Protein AF-A0A7X8ZT00-F1 (afdb_monomer)

Solvent-accessible surface area (backbone atoms only — not comparable to full-atom values): 6638 Å² total; per-residue (Å²): 137,86,81,83,83,81,81,88,73,61,68,64,73,74,44,52,90,54,38,50,100,86,66,48,65,75,52,49,89,44,56,42,74,46,82,48,73,45,80,58,77,76,44,78,39,84,80,82,75,46,70,42,39,31,30,37,35,41,32,35,29,53,56,50,38,77,79,44,77,48,77,44,80,50,78,91,69,94,66,92,60,54,74,66,58,44,49,50,51,48,65,73,68,48,82,72,74,72,83,75,64,78,128

Nearest PDB structures (foldseek):
  2p1j-assembly1_A  TM=5.251E-01  e=3.720E+00  Thermotoga maritima MSB8
  6jf4-assembly1_A  TM=3.388E-01  e=2.216E+00  Acinetobacter baumannii
  2ew6-assembly1_A  TM=3.443E-01  e=2.871E+00  Helicobacter pylori
  4wxk-assembly1_A  TM=3.310E-01  e=3.063E+00  Haemophilus influenzae 86-028NP
  2l6m-assembly1_A  TM=3.070E-01  e=5.485E+00  Schizosaccharomyces pombe

Sequence (103 aa):
MSFRAYIFIPLDSVFAPYKDEQGRILASWFTGTLRVVKGKQIRYNHMGFDRNYEIETLYEVQNGNVIGKKTYHNAHRKSTLNDVELFQTVSQNFNWGFISGTF

Structure (mmCIF, N/CA/C/O backbone):
data_AF-A0A7X8ZT00-F1
#
_entry.id   AF-A0A7X8ZT00-F1
#
loop_
_atom_site.group_PDB
_atom_site.id
_atom_site.type_symbol
_atom_site.label_atom_id
_atom_site.label_alt_id
_atom_site.label_comp_id
_atom_site.label_asym_id
_atom_site.label_entity_id
_atom_site.label_seq_id
_atom_site.pdbx_PDB_ins_code
_atom_site.Cartn_x
_atom_site.Cartn_y
_atom_site.Cartn_z
_atom_site.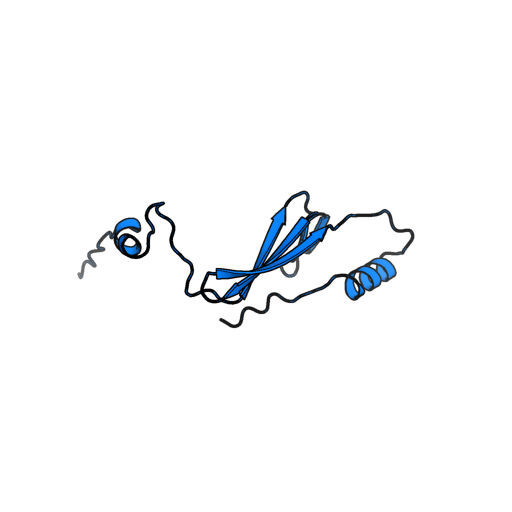occupancy
_atom_site.B_iso_or_equiv
_atom_site.auth_seq_id
_atom_site.auth_comp_id
_atom_site.auth_asym_id
_atom_site.auth_atom_id
_atom_site.pdbx_PDB_model_num
ATOM 1 N N . MET A 1 1 ? 2.962 -22.609 45.268 1.00 47.50 1 MET A N 1
ATOM 2 C CA . MET A 1 1 ? 2.849 -22.756 43.800 1.00 47.50 1 MET A CA 1
ATOM 3 C C . MET A 1 1 ? 1.790 -21.781 43.317 1.00 47.50 1 MET A C 1
ATOM 5 O O . MET A 1 1 ? 0.667 -21.870 43.787 1.00 47.50 1 MET A O 1
ATOM 9 N N . SER A 1 2 ? 2.153 -20.811 42.476 1.00 62.94 2 SER A N 1
ATOM 10 C CA . SER A 1 2 ? 1.197 -19.870 41.876 1.00 62.94 2 SER A CA 1
ATOM 11 C C . SER A 1 2 ? 0.869 -20.351 40.467 1.00 62.94 2 SER A C 1
ATOM 13 O O . SER A 1 2 ? 1.776 -20.507 39.651 1.00 62.94 2 SER A O 1
ATOM 15 N N . PHE A 1 3 ? -0.405 -20.622 40.196 1.00 64.56 3 PHE A N 1
ATOM 16 C CA . PHE A 1 3 ? -0.887 -20.904 38.849 1.00 64.56 3 PHE A CA 1
ATOM 17 C C . PHE A 1 3 ? -1.287 -19.577 38.206 1.00 64.56 3 PHE A C 1
ATOM 19 O O . PHE A 1 3 ? -2.210 -18.910 38.669 1.00 64.56 3 PHE A O 1
ATOM 26 N N . ARG A 1 4 ? -0.595 -19.181 37.133 1.00 72.56 4 ARG A N 1
ATOM 27 C CA . ARG A 1 4 ? -1.090 -18.116 36.255 1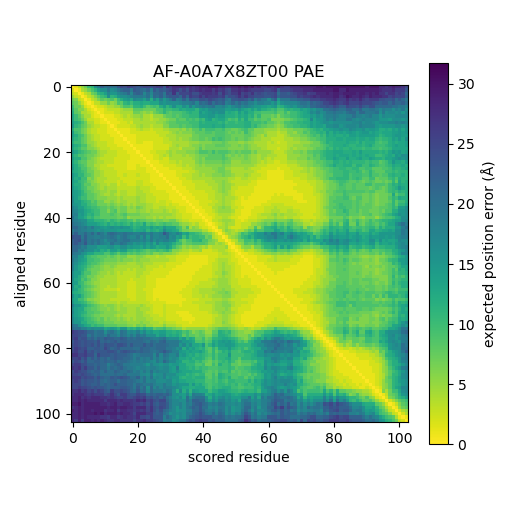.00 72.56 4 ARG A CA 1
ATOM 28 C C . ARG A 1 4 ? -2.246 -18.682 35.438 1.00 72.56 4 ARG A C 1
ATOM 30 O O . ARG A 1 4 ? -2.031 -19.517 34.565 1.00 72.56 4 ARG A O 1
ATOM 37 N N . ALA A 1 5 ? -3.458 -18.224 35.725 1.00 78.25 5 ALA A N 1
ATOM 38 C CA . ALA A 1 5 ? -4.583 -18.423 34.829 1.00 78.25 5 ALA A CA 1
ATOM 39 C C . ALA A 1 5 ? -4.376 -17.543 33.588 1.00 78.25 5 ALA A C 1
ATOM 41 O O . ALA A 1 5 ? -4.226 -16.326 33.701 1.00 78.25 5 ALA A O 1
ATOM 42 N N . TYR A 1 6 ? -4.343 -18.161 32.411 1.00 79.88 6 TYR A N 1
ATOM 43 C CA . TYR A 1 6 ? -4.386 -17.447 31.141 1.00 79.88 6 TYR A CA 1
ATOM 44 C C . TYR A 1 6 ? -5.846 -17.330 30.715 1.00 79.88 6 TYR A C 1
ATOM 46 O O . TYR A 1 6 ? -6.544 -18.336 30.600 1.00 79.88 6 TYR A O 1
ATOM 54 N N . ILE A 1 7 ? -6.312 -16.103 30.500 1.00 84.44 7 ILE A N 1
ATOM 55 C CA . ILE A 1 7 ? -7.645 -15.841 29.957 1.00 84.44 7 ILE A CA 1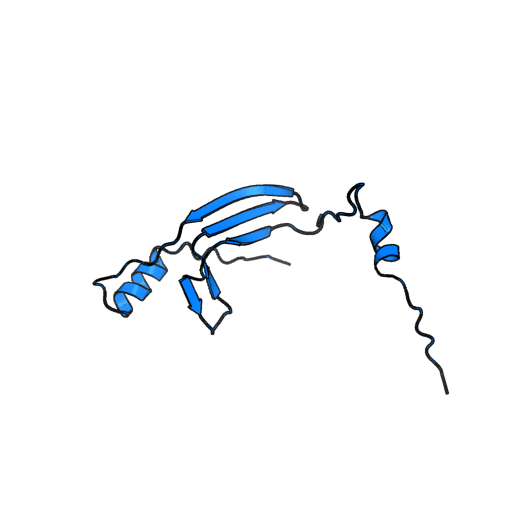
ATOM 56 C C . ILE A 1 7 ? -7.510 -15.798 28.438 1.00 84.44 7 ILE A C 1
ATOM 58 O O . ILE A 1 7 ? -6.737 -15.004 27.901 1.00 84.44 7 ILE A O 1
ATOM 62 N N . PHE A 1 8 ? -8.253 -16.659 27.748 1.00 87.12 8 PHE A N 1
ATOM 63 C CA . PHE A 1 8 ? -8.369 -16.595 26.298 1.00 87.12 8 PHE A CA 1
ATOM 64 C C . PHE A 1 8 ? -9.346 -15.481 25.924 1.00 87.12 8 PHE A C 1
ATOM 66 O O . PHE A 1 8 ? -10.519 -15.530 26.292 1.00 87.12 8 PHE A O 1
ATOM 73 N N . ILE A 1 9 ? -8.860 -14.483 25.190 1.00 86.69 9 ILE A N 1
ATOM 74 C CA . ILE A 1 9 ? -9.691 -13.424 24.623 1.00 86.69 9 ILE A CA 1
ATOM 75 C C . ILE A 1 9 ? -9.704 -13.632 23.106 1.00 86.69 9 ILE A C 1
ATOM 77 O O . ILE A 1 9 ? -8.637 -13.572 22.489 1.00 86.69 9 ILE A O 1
ATOM 81 N N . PRO A 1 10 ? -10.873 -13.886 22.487 1.00 88.06 10 PRO A N 1
ATOM 82 C CA . PRO A 1 10 ? -10.967 -13.984 21.040 1.00 88.06 10 PRO A CA 1
ATOM 83 C C . PRO A 1 10 ? -10.509 -12.679 20.392 1.00 88.06 10 PRO A C 1
ATOM 85 O O . PRO A 1 10 ? -10.945 -11.595 20.784 1.00 88.06 10 PRO A O 1
ATOM 88 N N . LEU A 1 11 ? -9.657 -12.786 19.372 1.00 84.56 11 LEU A N 1
ATOM 89 C CA . LEU A 1 11 ? -9.124 -11.629 18.651 1.00 84.56 11 LEU A CA 1
ATOM 90 C C . LEU A 1 11 ? -10.251 -10.751 18.084 1.00 84.56 11 LEU A C 1
ATOM 92 O O . LEU A 1 11 ? -10.194 -9.526 18.157 1.00 84.56 11 LEU A O 1
ATOM 96 N N . ASP A 1 12 ? -11.319 -11.386 17.598 1.00 87.38 12 ASP A N 1
ATOM 97 C CA . ASP A 1 12 ? -12.502 -10.695 17.094 1.00 87.38 12 ASP A CA 1
ATOM 98 C C . ASP A 1 12 ? -13.196 -9.837 18.152 1.00 87.38 12 ASP A C 1
ATOM 100 O O . ASP A 1 12 ? -13.650 -8.745 17.821 1.00 87.38 12 ASP A O 1
ATOM 104 N N . SER A 1 13 ? -13.235 -10.272 19.415 1.00 87.62 13 SER A N 1
ATOM 105 C CA . SER A 1 13 ? -13.842 -9.498 20.504 1.00 87.62 13 SER A CA 1
ATOM 106 C C . SER A 1 13 ? -13.054 -8.227 20.809 1.00 87.62 13 SER A C 1
ATOM 108 O O . SER A 1 13 ? -13.645 -7.206 21.144 1.00 87.62 13 SER A O 1
ATOM 110 N N . VAL A 1 14 ? -11.726 -8.273 20.669 1.00 90.75 14 VAL A N 1
ATOM 111 C CA . VAL A 1 14 ? -10.854 -7.106 20.870 1.00 90.75 14 VAL A CA 1
ATOM 112 C C . VAL A 1 14 ? -11.056 -6.083 19.754 1.00 90.75 14 VAL A C 1
ATOM 114 O O . VAL A 1 14 ? -11.119 -4.884 20.017 1.00 90.75 14 VAL A O 1
ATOM 117 N N . PHE A 1 15 ? -11.183 -6.549 18.510 1.00 91.38 15 PHE A N 1
ATOM 118 C CA . PHE A 1 15 ? -11.265 -5.664 17.351 1.00 91.38 15 PHE A CA 1
ATOM 119 C C . PHE A 1 15 ? -12.686 -5.304 16.908 1.00 91.38 15 PHE A C 1
ATOM 121 O O . PHE A 1 15 ? -12.831 -4.466 16.020 1.00 91.38 15 PHE A O 1
ATOM 128 N N . ALA A 1 16 ? -13.727 -5.889 17.508 1.00 92.88 16 ALA A N 1
ATOM 129 C CA . ALA A 1 16 ? -15.120 -5.642 17.133 1.00 92.88 16 ALA A CA 1
ATOM 130 C C . ALA A 1 16 ? -15.490 -4.146 17.033 1.00 92.88 16 ALA A C 1
ATOM 132 O O . ALA A 1 16 ? -16.103 -3.783 16.032 1.00 92.88 16 ALA A O 1
ATOM 133 N N . PRO A 1 17 ? -15.071 -3.255 17.958 1.00 93.75 17 PRO A N 1
ATOM 134 C CA . PRO A 1 17 ? -15.394 -1.826 17.864 1.00 93.75 17 PRO A CA 1
ATOM 135 C C . PRO A 1 17 ? -14.714 -1.087 16.701 1.00 93.75 17 PRO A C 1
ATOM 137 O O . PRO A 1 17 ? -15.096 0.036 16.388 1.00 93.75 17 PRO A O 1
ATOM 140 N N . TYR A 1 18 ? -13.685 -1.680 16.090 1.00 92.75 18 TYR A N 1
ATOM 141 C CA . TYR A 1 18 ? -12.872 -1.061 15.037 1.00 92.75 18 TYR A CA 1
ATOM 142 C C . TYR A 1 18 ? -13.239 -1.544 13.630 1.00 92.75 18 TYR A C 1
ATOM 144 O O . TYR A 1 18 ? -12.632 -1.096 12.656 1.00 92.75 18 TYR A O 1
ATOM 152 N N . LYS A 1 19 ? -14.180 -2.490 13.523 1.00 94.62 19 LYS A N 1
ATOM 153 C CA . LYS A 1 19 ? -14.632 -3.046 12.249 1.00 94.62 19 LYS A CA 1
ATOM 154 C C . LYS A 1 19 ? -15.742 -2.182 11.652 1.00 94.62 19 LYS A C 1
ATOM 156 O O . LYS A 1 19 ? -16.654 -1.765 12.359 1.00 94.62 19 LYS A O 1
ATOM 161 N N . ASP A 1 20 ? -15.674 -1.950 10.347 1.00 94.00 20 ASP A N 1
ATOM 162 C CA . ASP A 1 20 ? -16.793 -1.400 9.584 1.00 94.00 20 ASP A CA 1
ATOM 163 C C . ASP A 1 20 ? -17.876 -2.461 9.310 1.00 94.00 20 ASP A C 1
ATOM 165 O O . ASP A 1 20 ? -17.752 -3.628 9.690 1.00 94.00 20 ASP A O 1
ATOM 169 N N . GLU A 1 21 ? -18.946 -2.063 8.620 1.00 94.31 21 GLU A N 1
ATOM 170 C CA . GLU A 1 21 ? -20.064 -2.944 8.247 1.00 94.31 21 GLU A CA 1
ATOM 171 C C . GLU A 1 21 ? -19.637 -4.150 7.390 1.00 94.31 21 GLU A C 1
ATOM 173 O O . GLU A 1 21 ? -20.349 -5.150 7.323 1.00 94.31 21 GLU A O 1
ATOM 178 N N . GLN A 1 22 ? -18.472 -4.079 6.738 1.00 94.88 22 GLN A N 1
ATOM 179 C CA . GLN A 1 22 ? -17.892 -5.159 5.940 1.00 94.88 22 GLN A CA 1
ATOM 180 C C . GLN A 1 22 ? -16.837 -5.966 6.718 1.00 94.88 22 GLN A C 1
ATOM 182 O O . GLN A 1 22 ? -16.177 -6.834 6.145 1.00 94.88 22 GLN A O 1
ATOM 187 N N . GLY A 1 23 ? -16.662 -5.705 8.017 1.00 92.19 23 GLY A N 1
ATOM 188 C CA . GLY A 1 23 ? -15.710 -6.400 8.880 1.00 92.19 23 GLY A CA 1
ATOM 189 C C . GLY A 1 23 ? -14.255 -5.944 8.724 1.00 92.19 23 GLY A C 1
ATOM 190 O O . GLY A 1 23 ? -13.354 -6.622 9.223 1.00 92.19 23 GLY A O 1
ATOM 191 N N . ARG A 1 24 ? -13.997 -4.828 8.033 1.00 93.75 24 ARG A N 1
ATOM 192 C CA . ARG A 1 24 ? -12.649 -4.302 7.771 1.00 93.75 24 ARG A CA 1
ATOM 193 C C . ARG A 1 24 ? -12.229 -3.341 8.875 1.00 93.75 24 ARG A C 1
ATOM 195 O O . ARG A 1 24 ? -13.049 -2.593 9.391 1.00 93.75 24 ARG A O 1
ATOM 202 N N . ILE A 1 25 ? -10.938 -3.318 9.189 1.00 93.88 25 ILE A N 1
ATOM 203 C CA . ILE A 1 25 ? -10.354 -2.381 10.156 1.00 93.88 25 ILE A CA 1
ATOM 204 C C . ILE A 1 25 ? -9.563 -1.329 9.386 1.00 93.88 25 ILE A C 1
ATOM 206 O O . ILE A 1 25 ? -8.659 -1.670 8.618 1.00 93.88 25 ILE A O 1
ATOM 210 N N . LEU A 1 26 ? -9.877 -0.052 9.604 1.00 94.69 26 LEU A N 1
ATOM 211 C CA . LEU A 1 26 ? -9.079 1.041 9.058 1.00 94.69 26 LEU A CA 1
ATOM 212 C C . LEU A 1 26 ? -7.745 1.123 9.808 1.00 94.69 26 LEU A C 1
ATOM 214 O O . LEU A 1 26 ? -7.716 1.308 11.025 1.00 94.69 26 LEU A O 1
ATOM 218 N N . ALA A 1 27 ? -6.631 1.051 9.080 1.00 95.00 27 ALA A N 1
ATOM 219 C CA . ALA A 1 27 ? -5.295 1.280 9.627 1.00 95.00 27 ALA A CA 1
ATOM 220 C C . ALA A 1 27 ? -5.035 2.785 9.837 1.00 95.00 27 ALA A C 1
ATOM 222 O O . ALA A 1 27 ? -4.120 3.355 9.250 1.00 95.00 27 ALA A O 1
ATOM 223 N N . SER A 1 28 ? -5.861 3.445 10.654 1.00 95.19 28 SER A N 1
ATOM 224 C CA . SER A 1 28 ? -5.815 4.899 10.885 1.00 95.19 28 SER A CA 1
ATOM 225 C C . SER A 1 28 ? -4.502 5.378 11.507 1.00 95.19 28 SER A C 1
ATOM 227 O O . SER A 1 28 ? -4.141 6.541 11.368 1.00 95.19 28 SER A O 1
ATOM 229 N N . TRP A 1 29 ? -3.770 4.471 12.151 1.00 94.88 29 TRP A N 1
ATOM 230 C CA . TRP A 1 29 ? -2.440 4.701 12.709 1.00 94.88 29 TRP A CA 1
ATOM 231 C C . TRP A 1 29 ? -1.333 4.769 11.646 1.00 94.88 29 TRP A C 1
ATOM 233 O O . TRP A 1 29 ? -0.225 5.196 11.954 1.00 94.88 29 TRP A O 1
ATOM 243 N N . PHE A 1 30 ? -1.594 4.339 10.408 1.00 95.56 30 PHE A N 1
ATOM 244 C CA . PHE A 1 30 ? -0.572 4.277 9.371 1.00 95.56 30 PHE A CA 1
ATOM 245 C C . PHE A 1 30 ? -0.549 5.552 8.521 1.00 95.56 30 PHE A C 1
ATOM 247 O O . PHE A 1 30 ? -1.531 5.902 7.860 1.00 95.56 30 PHE A O 1
ATOM 254 N N . THR A 1 31 ? 0.617 6.194 8.480 1.00 96.88 31 THR A N 1
ATOM 255 C CA . THR A 1 31 ? 0.979 7.223 7.501 1.00 96.88 31 THR A CA 1
ATOM 256 C C . THR A 1 31 ? 2.331 6.851 6.904 1.00 96.88 31 THR A C 1
ATOM 258 O O . THR A 1 31 ? 3.277 6.574 7.636 1.00 96.88 31 THR A O 1
ATOM 261 N N . GLY A 1 32 ? 2.429 6.796 5.578 1.00 95.00 32 GLY A N 1
ATOM 262 C CA . GLY A 1 32 ? 3.634 6.338 4.892 1.00 95.00 32 GLY A CA 1
ATOM 263 C C . GLY A 1 32 ? 3.368 5.870 3.467 1.00 95.00 32 GLY A C 1
ATOM 264 O O . GLY A 1 32 ? 2.319 6.143 2.888 1.00 95.00 32 GLY A O 1
ATOM 265 N N . THR A 1 33 ? 4.328 5.149 2.890 1.00 94.50 33 THR A N 1
ATOM 266 C CA . THR A 1 33 ? 4.213 4.611 1.527 1.00 94.50 33 THR A CA 1
ATOM 267 C C . THR A 1 33 ? 4.030 3.098 1.554 1.00 94.50 33 THR A C 1
ATOM 269 O O . THR A 1 33 ? 4.858 2.381 2.113 1.00 94.50 33 THR A O 1
ATOM 272 N N . LEU A 1 34 ? 2.978 2.597 0.904 1.00 93.56 34 LEU A N 1
ATOM 273 C CA . LEU A 1 34 ? 2.790 1.168 0.645 1.00 93.56 34 LEU A CA 1
ATOM 274 C C . LEU A 1 34 ? 3.272 0.829 -0.765 1.00 93.56 34 LEU A C 1
ATOM 276 O O . LEU A 1 34 ? 2.817 1.426 -1.739 1.00 93.56 34 LEU A O 1
ATOM 280 N N . ARG A 1 35 ? 4.143 -0.175 -0.887 1.00 92.12 35 ARG A N 1
ATOM 281 C CA . ARG A 1 35 ? 4.570 -0.734 -2.176 1.00 92.12 35 ARG A CA 1
ATOM 282 C C . ARG A 1 35 ? 3.811 -2.025 -2.454 1.00 92.12 35 ARG A C 1
ATOM 284 O O . ARG A 1 35 ? 4.058 -3.045 -1.818 1.00 92.12 35 ARG A O 1
ATOM 291 N N . VAL A 1 36 ? 2.900 -1.979 -3.420 1.00 93.44 36 VAL A N 1
ATOM 292 C CA . VAL A 1 36 ? 2.109 -3.130 -3.868 1.00 93.44 36 VAL A CA 1
ATOM 293 C C . VAL A 1 36 ? 2.657 -3.618 -5.201 1.00 93.44 36 VAL A C 1
ATOM 295 O O . VAL A 1 36 ? 2.832 -2.831 -6.131 1.00 93.44 36 VAL A O 1
ATOM 298 N N . VAL A 1 37 ? 2.922 -4.918 -5.299 1.00 92.62 37 VAL A N 1
ATOM 299 C CA . VAL A 1 37 ? 3.573 -5.527 -6.464 1.00 92.62 37 VAL A CA 1
ATOM 300 C C . VAL A 1 37 ? 2.628 -6.472 -7.203 1.00 92.62 37 VAL A C 1
ATOM 302 O O . VAL A 1 37 ? 1.788 -7.132 -6.591 1.00 92.62 37 VAL A O 1
ATOM 305 N N . LYS A 1 38 ? 2.768 -6.548 -8.529 1.00 93.00 38 LYS A N 1
ATOM 306 C CA . LYS A 1 38 ? 2.049 -7.487 -9.400 1.00 93.00 38 LYS A CA 1
ATOM 307 C C . LYS A 1 38 ? 2.976 -7.979 -10.514 1.00 93.00 38 LYS A C 1
ATOM 309 O O . LYS A 1 38 ? 3.820 -7.233 -11.004 1.00 93.00 38 LYS A O 1
ATOM 314 N N . GLY A 1 39 ? 2.769 -9.221 -10.947 1.00 91.88 39 GLY A N 1
ATOM 315 C CA . GLY A 1 39 ? 3.519 -9.834 -12.046 1.00 91.88 39 GLY A CA 1
ATOM 316 C C . GLY A 1 39 ? 4.766 -10.575 -11.573 1.00 91.88 39 GLY A C 1
ATOM 317 O O . GLY A 1 39 ? 4.890 -10.933 -10.399 1.00 91.88 39 GLY A O 1
ATOM 318 N N . LYS A 1 40 ? 5.679 -10.847 -12.505 1.00 89.50 40 LYS A N 1
ATOM 319 C CA . LYS A 1 40 ? 6.900 -11.609 -12.236 1.00 89.50 40 LYS A CA 1
ATOM 320 C C . LYS A 1 40 ? 7.899 -10.779 -11.426 1.00 89.50 40 LYS A C 1
ATOM 322 O O . LYS A 1 40 ? 8.068 -9.582 -11.655 1.00 89.50 40 LYS A O 1
ATOM 327 N N . GLN A 1 41 ? 8.613 -11.436 -10.514 1.00 86.44 41 GLN A N 1
ATOM 328 C CA . GLN A 1 41 ? 9.817 -10.867 -9.914 1.00 86.44 41 GLN A CA 1
ATOM 329 C C . GLN A 1 41 ? 10.905 -10.771 -10.986 1.00 86.44 41 GLN A C 1
ATOM 331 O O . GLN A 1 41 ? 11.350 -11.782 -11.533 1.00 86.44 41 GLN A O 1
ATOM 336 N N . ILE A 1 42 ? 11.329 -9.551 -11.282 1.00 82.19 42 ILE A N 1
ATOM 337 C CA . ILE A 1 42 ? 12.372 -9.270 -12.264 1.00 82.19 42 ILE A CA 1
ATOM 338 C C . ILE A 1 42 ? 13.755 -9.277 -11.615 1.00 82.19 42 ILE A C 1
ATOM 340 O O . ILE A 1 42 ? 14.711 -9.744 -12.224 1.00 82.19 42 ILE A O 1
ATOM 344 N N . ARG A 1 43 ? 13.888 -8.831 -10.365 1.00 75.50 43 ARG A N 1
ATOM 345 C CA . ARG A 1 43 ? 15.175 -8.804 -9.662 1.00 75.50 43 ARG A CA 1
ATOM 346 C C . ARG A 1 43 ? 14.990 -9.216 -8.216 1.00 75.50 43 ARG A C 1
ATOM 348 O O . ARG A 1 43 ? 14.019 -8.811 -7.583 1.00 75.50 43 ARG A O 1
ATOM 355 N N . TYR A 1 44 ? 15.942 -9.983 -7.703 1.00 75.25 44 TYR A N 1
ATOM 356 C CA . TYR A 1 44 ? 16.033 -10.293 -6.286 1.00 75.25 44 TYR A CA 1
ATOM 357 C C . TYR A 1 44 ? 17.452 -10.080 -5.793 1.00 75.25 44 TYR A C 1
ATOM 359 O O . TYR A 1 44 ? 18.391 -10.642 -6.353 1.00 75.25 44 TYR A O 1
ATOM 367 N N . ASN A 1 45 ? 17.592 -9.267 -4.751 1.00 73.44 45 ASN A N 1
ATOM 368 C CA . ASN A 1 45 ? 18.822 -9.137 -3.997 1.00 73.44 45 ASN A CA 1
ATOM 369 C C . ASN A 1 45 ? 18.623 -9.756 -2.612 1.00 73.44 45 ASN A C 1
ATOM 371 O O . ASN A 1 45 ? 17.825 -9.269 -1.809 1.00 73.44 45 ASN A O 1
ATOM 375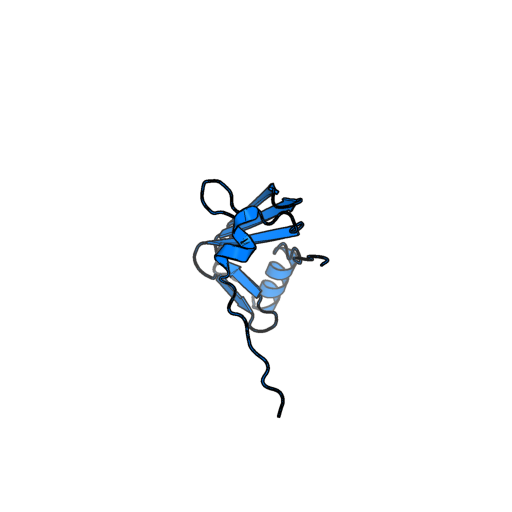 N N . HIS A 1 46 ? 19.353 -10.838 -2.338 1.00 68.25 46 HIS A N 1
ATOM 376 C CA . HIS A 1 46 ? 19.303 -11.527 -1.049 1.00 68.25 46 HIS A CA 1
ATOM 377 C C . HIS A 1 46 ? 19.742 -10.623 0.110 1.00 68.25 46 HIS A C 1
ATOM 379 O O . HIS A 1 46 ? 19.176 -10.707 1.199 1.00 68.25 46 HIS A O 1
ATOM 385 N N . MET A 1 47 ? 20.709 -9.735 -0.128 1.00 58.31 47 MET A N 1
ATOM 386 C CA . MET A 1 47 ? 21.176 -8.782 0.874 1.00 58.31 47 MET A CA 1
ATOM 387 C C . MET A 1 47 ? 20.262 -7.552 0.847 1.00 58.31 47 MET A C 1
ATOM 389 O O . MET A 1 47 ? 20.253 -6.799 -0.125 1.00 58.31 47 MET A O 1
ATOM 393 N N . GLY A 1 48 ? 19.466 -7.366 1.904 1.00 63.12 48 GLY A N 1
ATOM 394 C CA . GLY A 1 48 ? 18.566 -6.213 2.059 1.00 63.12 48 GLY A CA 1
ATOM 395 C C . GLY A 1 48 ? 17.102 -6.459 1.685 1.00 63.12 48 GLY A C 1
ATOM 396 O O . GLY A 1 48 ? 16.327 -5.510 1.660 1.00 63.12 48 GLY A O 1
ATOM 397 N N . PHE A 1 49 ? 16.711 -7.711 1.414 1.00 63.22 49 PHE A N 1
ATOM 398 C CA . PHE A 1 49 ? 15.330 -8.100 1.078 1.00 63.22 49 PHE A CA 1
ATOM 399 C C . PHE A 1 49 ? 14.725 -7.360 -0.131 1.00 63.22 49 PHE A C 1
ATOM 401 O O . PHE A 1 49 ? 13.506 -7.381 -0.314 1.00 63.22 49 PHE A O 1
ATOM 408 N N . ASP A 1 50 ? 15.552 -6.748 -0.984 1.00 72.50 50 ASP A N 1
ATOM 409 C CA . ASP A 1 50 ? 15.057 -5.963 -2.109 1.00 72.50 50 ASP A CA 1
ATOM 410 C C . ASP A 1 50 ? 14.629 -6.864 -3.271 1.00 72.50 50 ASP A C 1
ATOM 412 O O . ASP A 1 50 ? 15.361 -7.740 -3.747 1.00 72.50 50 ASP A O 1
ATOM 416 N N . ARG A 1 51 ? 13.401 -6.644 -3.726 1.00 79.88 51 ARG A N 1
ATOM 417 C CA . ARG A 1 51 ? 12.748 -7.372 -4.811 1.00 79.88 51 ARG A CA 1
ATOM 418 C C . ARG A 1 51 ? 12.151 -6.347 -5.742 1.00 79.88 51 ARG A C 1
ATOM 420 O O . ARG A 1 51 ? 11.445 -5.465 -5.267 1.00 79.88 51 ARG A O 1
ATOM 427 N N . ASN A 1 52 ? 12.376 -6.482 -7.041 1.00 82.75 52 ASN A N 1
ATOM 428 C CA . ASN A 1 52 ? 11.686 -5.674 -8.041 1.00 82.75 52 ASN A CA 1
ATOM 429 C C . ASN A 1 52 ? 10.761 -6.561 -8.871 1.00 82.75 52 ASN A C 1
ATOM 431 O O . ASN A 1 52 ? 11.129 -7.686 -9.223 1.00 82.75 52 ASN A O 1
ATOM 435 N N . TYR A 1 53 ? 9.581 -6.047 -9.196 1.00 88.62 53 TYR A N 1
ATOM 436 C CA . TYR A 1 53 ? 8.537 -6.725 -9.962 1.00 88.62 53 TYR A CA 1
ATOM 437 C C . TYR A 1 53 ? 8.182 -5.945 -11.226 1.00 88.62 53 TYR A C 1
ATOM 439 O O . TYR A 1 53 ? 8.481 -4.758 -11.341 1.00 88.62 53 TYR A O 1
ATOM 447 N N . GLU A 1 54 ? 7.536 -6.621 -12.176 1.00 90.19 54 GLU A N 1
ATOM 448 C CA . GLU A 1 54 ? 7.082 -6.020 -13.438 1.00 90.19 54 GLU A CA 1
ATOM 449 C C . GLU A 1 54 ? 6.157 -4.819 -13.230 1.00 90.19 54 GLU A C 1
ATOM 451 O O . GLU A 1 54 ? 6.232 -3.848 -13.977 1.00 90.19 54 GLU A O 1
ATOM 456 N N . ILE A 1 55 ? 5.283 -4.863 -12.222 1.00 91.69 55 ILE A N 1
ATOM 457 C CA . ILE A 1 55 ? 4.397 -3.749 -11.892 1.00 91.69 55 ILE A CA 1
ATOM 458 C C . ILE A 1 55 ? 4.519 -3.445 -10.409 1.00 91.69 55 ILE A C 1
ATOM 460 O O . ILE A 1 55 ? 4.281 -4.308 -9.562 1.00 91.69 55 ILE A O 1
ATOM 464 N N . GLU A 1 56 ? 4.833 -2.193 -10.101 1.00 92.00 56 GLU A N 1
ATOM 465 C CA . GLU A 1 56 ? 4.952 -1.708 -8.730 1.00 92.00 56 GLU A CA 1
ATOM 466 C C . GLU A 1 56 ? 4.129 -0.445 -8.567 1.00 92.00 56 GLU A C 1
ATOM 468 O O . GLU A 1 56 ? 4.338 0.544 -9.264 1.00 92.00 56 GLU A O 1
ATOM 473 N N . THR A 1 57 ? 3.168 -0.481 -7.653 1.00 94.19 57 THR A N 1
ATOM 474 C CA . THR A 1 57 ? 2.355 0.679 -7.303 1.00 94.19 57 THR A CA 1
ATOM 475 C C . THR A 1 57 ? 2.749 1.165 -5.921 1.00 94.19 57 THR A C 1
ATOM 477 O O . THR A 1 57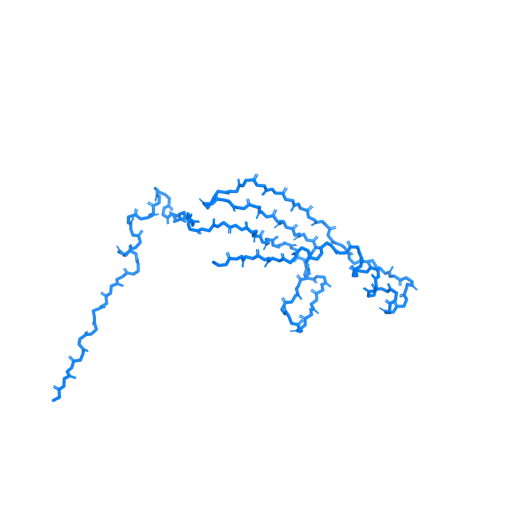 ? 2.621 0.427 -4.946 1.00 94.19 57 THR A O 1
ATOM 480 N N . LEU A 1 58 ? 3.220 2.405 -5.847 1.00 94.25 58 LEU A N 1
ATOM 481 C CA . LEU A 1 58 ? 3.410 3.125 -4.599 1.00 94.25 58 LEU A CA 1
ATOM 482 C C . LEU A 1 58 ? 2.120 3.872 -4.274 1.00 94.25 58 LEU A C 1
ATOM 484 O O . LEU A 1 58 ? 1.656 4.680 -5.081 1.00 94.25 58 LEU A O 1
ATOM 488 N N . TYR A 1 59 ? 1.548 3.582 -3.114 1.00 96.19 59 TYR A N 1
ATOM 489 C CA . TYR A 1 59 ? 0.437 4.327 -2.543 1.00 96.19 59 TYR A CA 1
ATOM 490 C C . TYR A 1 59 ? 0.958 5.193 -1.407 1.00 96.19 59 TYR A C 1
ATOM 492 O O . TYR A 1 59 ? 1.558 4.673 -0.467 1.00 96.19 59 TYR A O 1
ATOM 500 N N . GLU A 1 60 ? 0.710 6.492 -1.489 1.00 97.19 60 GLU A N 1
ATOM 501 C CA . GLU A 1 60 ? 0.926 7.411 -0.376 1.00 97.19 60 GLU A CA 1
ATOM 502 C C . GLU A 1 60 ? -0.312 7.362 0.511 1.00 97.19 60 GLU A C 1
ATOM 504 O O . GLU A 1 60 ? -1.436 7.528 0.028 1.00 97.19 60 GLU A O 1
ATOM 509 N N . VAL A 1 61 ? -0.109 7.087 1.795 1.00 97.62 61 VAL A N 1
ATOM 510 C CA . VAL A 1 61 ? -1.177 6.907 2.774 1.00 97.62 61 VAL A CA 1
ATOM 511 C C . VAL A 1 61 ? -1.010 7.923 3.892 1.00 97.62 61 VAL A C 1
ATOM 513 O O . VAL A 1 61 ? 0.080 8.057 4.442 1.00 97.62 61 VAL A O 1
ATOM 516 N N . GLN A 1 62 ? -2.098 8.594 4.257 1.00 97.88 62 GLN A N 1
ATOM 517 C CA . GLN A 1 62 ? -2.179 9.478 5.411 1.00 97.88 62 GLN A CA 1
ATOM 518 C C . GLN A 1 62 ? -3.361 9.069 6.290 1.00 97.88 62 GLN A C 1
ATOM 520 O O . GLN A 1 62 ? -4.511 9.062 5.845 1.00 97.88 62 GLN A O 1
ATOM 525 N N . ASN A 1 63 ? -3.076 8.724 7.545 1.00 96.94 63 ASN A N 1
ATOM 526 C CA . ASN A 1 63 ? -4.050 8.263 8.539 1.00 96.94 63 ASN A CA 1
ATOM 527 C C . ASN A 1 63 ? -4.969 7.152 7.999 1.00 96.94 63 ASN A C 1
ATOM 529 O O . ASN A 1 63 ? -6.194 7.218 8.109 1.00 96.94 63 ASN A O 1
ATOM 533 N N . GLY A 1 64 ? -4.373 6.156 7.341 1.00 95.88 64 GLY A N 1
ATOM 534 C CA . GLY A 1 64 ? -5.078 5.038 6.712 1.00 95.88 64 GLY A CA 1
ATOM 535 C C . GLY A 1 64 ? -5.749 5.343 5.366 1.00 95.88 64 GLY A C 1
ATOM 536 O O . GLY A 1 64 ? -6.223 4.412 4.717 1.00 95.88 64 GLY A O 1
ATOM 537 N N . ASN A 1 65 ? -5.765 6.598 4.906 1.00 96.75 65 ASN A N 1
ATOM 538 C CA . ASN A 1 65 ? -6.366 6.986 3.627 1.00 96.75 65 ASN A CA 1
ATOM 539 C C . ASN A 1 65 ? -5.317 7.088 2.525 1.00 96.75 65 ASN A C 1
ATOM 541 O O . ASN A 1 65 ? -4.289 7.733 2.703 1.00 96.75 65 ASN A O 1
ATOM 545 N N . VAL A 1 66 ? -5.594 6.504 1.361 1.00 97.31 66 VAL A N 1
ATOM 546 C CA . VAL A 1 66 ? -4.746 6.673 0.175 1.00 97.31 66 VAL A CA 1
ATOM 547 C C . VAL A 1 66 ? -4.931 8.089 -0.369 1.00 97.31 66 VAL A C 1
ATOM 549 O O . VAL A 1 66 ? -6.015 8.432 -0.833 1.00 97.31 66 VAL A O 1
ATOM 552 N N . ILE A 1 67 ? -3.868 8.888 -0.336 1.00 98.00 67 ILE A N 1
ATOM 553 C CA . ILE A 1 67 ? -3.847 10.276 -0.823 1.00 98.00 67 ILE A CA 1
ATOM 554 C C . ILE A 1 67 ? -3.092 10.427 -2.148 1.00 98.00 67 ILE A C 1
ATOM 556 O O . ILE A 1 67 ? -3.274 11.414 -2.855 1.00 98.00 67 ILE A O 1
ATOM 560 N N . GLY A 1 68 ? -2.276 9.437 -2.513 1.00 97.06 68 GLY A N 1
ATOM 561 C CA . GLY A 1 68 ? -1.464 9.464 -3.723 1.00 97.06 68 GLY A CA 1
ATOM 562 C C . GLY A 1 68 ? -1.220 8.069 -4.280 1.00 97.06 68 GLY A C 1
ATOM 563 O O . GLY A 1 68 ? -1.284 7.063 -3.570 1.00 97.06 68 GLY A O 1
ATOM 564 N N . LYS A 1 69 ? -0.954 8.001 -5.586 1.00 96.75 69 LYS A N 1
ATOM 565 C CA . LYS A 1 69 ? -0.679 6.752 -6.297 1.00 96.75 69 LYS A CA 1
ATOM 566 C C . LYS A 1 69 ? 0.298 6.990 -7.439 1.00 96.75 69 LYS A C 1
ATOM 568 O O . LYS A 1 69 ? 0.051 7.829 -8.302 1.00 96.75 69 LYS A O 1
ATOM 573 N N . LYS A 1 70 ? 1.339 6.165 -7.520 1.00 94.44 70 LYS A N 1
ATOM 574 C CA . LYS A 1 70 ? 2.257 6.116 -8.662 1.00 94.44 70 LYS A CA 1
ATOM 57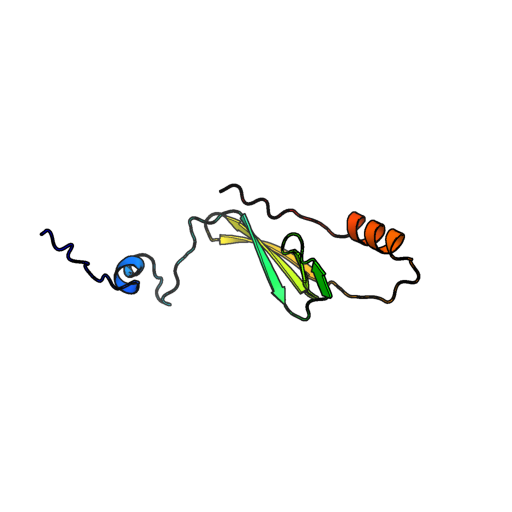5 C C . LYS A 1 70 ? 2.535 4.677 -9.061 1.00 94.44 70 LYS A C 1
ATOM 577 O O . LYS A 1 70 ? 2.862 3.857 -8.214 1.00 94.44 70 LYS A O 1
ATOM 582 N N . THR A 1 71 ? 2.390 4.365 -10.346 1.00 93.44 71 THR A N 1
ATOM 583 C CA . THR A 1 71 ? 2.616 3.011 -10.878 1.00 93.44 71 THR A CA 1
ATOM 584 C C . THR A 1 71 ? 3.831 3.005 -11.793 1.00 93.44 71 THR A C 1
ATOM 586 O O . THR A 1 71 ? 3.949 3.859 -12.669 1.00 93.44 71 THR A O 1
ATOM 589 N N . TYR A 1 72 ? 4.714 2.035 -11.591 1.00 88.44 72 TYR A N 1
ATOM 590 C CA . TYR A 1 72 ? 5.881 1.771 -12.418 1.00 88.44 72 TYR A CA 1
ATOM 591 C C . TYR A 1 72 ? 5.690 0.455 -13.162 1.00 88.44 72 TYR A C 1
ATOM 593 O O . TYR A 1 72 ? 5.248 -0.537 -12.580 1.00 88.44 72 TYR A O 1
ATOM 601 N N . HIS A 1 73 ? 6.046 0.467 -14.443 1.00 88.75 73 HIS A N 1
ATOM 602 C CA . HIS A 1 73 ? 6.077 -0.709 -15.301 1.00 88.75 73 HIS A CA 1
ATOM 603 C C . HIS A 1 73 ? 7.535 -1.025 -15.617 1.00 88.75 73 HIS A C 1
ATOM 605 O O . HIS A 1 73 ? 8.162 -0.366 -16.447 1.00 88.75 73 HIS A O 1
ATOM 611 N N . ASN A 1 74 ? 8.078 -2.012 -14.920 1.00 83.62 74 ASN A N 1
ATOM 612 C CA . ASN A 1 74 ? 9.455 -2.441 -15.063 1.00 83.62 74 ASN A CA 1
ATOM 613 C C . ASN A 1 74 ? 9.534 -3.611 -16.050 1.00 83.62 74 ASN A C 1
ATOM 615 O O . ASN A 1 74 ? 8.677 -4.493 -16.065 1.00 83.62 74 ASN A O 1
ATOM 619 N N . ALA A 1 75 ? 10.592 -3.652 -16.855 1.00 77.44 75 ALA A N 1
ATOM 620 C CA . ALA A 1 75 ? 10.833 -4.743 -17.791 1.00 77.44 75 ALA A CA 1
ATOM 621 C C . ALA A 1 75 ? 12.321 -5.087 -17.840 1.00 77.44 75 ALA A C 1
ATOM 623 O O . ALA A 1 75 ? 13.171 -4.197 -17.837 1.00 77.44 75 ALA A O 1
ATOM 624 N N . HIS A 1 76 ? 12.627 -6.381 -17.950 1.00 68.88 76 HIS A N 1
ATOM 625 C CA . HIS A 1 76 ? 13.966 -6.834 -18.319 1.00 68.88 76 HIS A CA 1
ATOM 626 C C . HIS A 1 76 ? 14.151 -6.706 -19.822 1.00 68.88 76 HIS A C 1
ATOM 628 O O . HIS A 1 76 ? 13.356 -7.228 -20.602 1.00 68.88 76 HIS A O 1
ATOM 634 N N . ARG A 1 77 ? 15.225 -6.039 -20.233 1.00 69.25 77 ARG A N 1
ATOM 635 C CA . ARG A 1 77 ? 15.665 -6.009 -21.626 1.00 69.25 77 ARG A CA 1
ATOM 636 C C . ARG A 1 77 ? 17.061 -6.607 -21.684 1.00 69.25 77 ARG A C 1
ATOM 638 O O . ARG A 1 77 ? 17.866 -6.356 -20.791 1.00 69.25 77 ARG A O 1
ATOM 645 N N . LYS A 1 78 ? 17.347 -7.394 -22.727 1.00 67.94 78 LYS A N 1
ATOM 646 C CA . LYS A 1 78 ? 18.729 -7.791 -23.011 1.00 67.94 78 LYS A CA 1
ATOM 647 C C . LYS A 1 78 ? 19.540 -6.515 -23.191 1.00 67.94 78 LYS A C 1
ATOM 649 O O . LYS A 1 78 ? 19.209 -5.697 -24.046 1.00 67.94 78 LYS A O 1
ATOM 654 N N . SER A 1 79 ? 20.548 -6.354 -22.351 1.00 67.38 79 SER A N 1
ATOM 655 C CA . SER A 1 79 ? 21.477 -5.243 -22.434 1.00 67.38 79 SER A CA 1
ATOM 656 C C . SER A 1 79 ? 22.717 -5.692 -23.190 1.00 67.38 79 SER A C 1
ATOM 658 O O . SER A 1 79 ? 23.148 -6.835 -23.049 1.00 67.38 79 SER A O 1
ATOM 660 N N . THR A 1 80 ? 23.283 -4.799 -23.993 1.00 78.31 80 THR A N 1
ATOM 661 C CA . THR A 1 80 ? 24.651 -4.948 -24.505 1.00 78.31 80 THR A CA 1
ATOM 662 C C . THR A 1 80 ? 25.685 -4.431 -23.505 1.00 78.31 80 THR A C 1
ATOM 664 O O . THR A 1 80 ? 26.877 -4.582 -23.747 1.00 78.31 80 THR A O 1
ATOM 667 N N . LEU A 1 81 ? 25.233 -3.801 -22.413 1.00 76.06 81 LEU A N 1
ATOM 668 C CA . LEU A 1 81 ? 26.083 -3.290 -21.343 1.00 76.06 81 LEU A CA 1
ATOM 669 C C . LEU A 1 81 ? 26.674 -4.445 -20.537 1.00 76.06 81 LEU A C 1
ATOM 671 O O . LEU A 1 81 ? 25.992 -5.443 -20.286 1.00 76.06 81 LEU A O 1
ATOM 675 N N . ASN A 1 82 ? 27.918 -4.279 -20.098 1.00 80.75 82 ASN A N 1
ATOM 676 C CA . ASN A 1 82 ? 28.525 -5.209 -19.150 1.00 80.75 82 ASN A CA 1
ATOM 677 C C . ASN A 1 82 ? 27.904 -5.056 -17.746 1.00 80.75 82 ASN A C 1
ATOM 679 O O . ASN A 1 82 ? 27.170 -4.104 -17.476 1.00 80.75 82 ASN A O 1
ATOM 683 N N . ASP A 1 83 ? 28.203 -5.984 -16.835 1.00 71.38 83 ASP A N 1
ATOM 684 C CA . ASP A 1 83 ? 27.580 -6.031 -15.503 1.00 71.38 83 ASP A CA 1
ATOM 685 C C . ASP A 1 83 ? 27.774 -4.745 -14.680 1.00 71.38 83 ASP A C 1
ATOM 687 O O . ASP A 1 83 ? 26.874 -4.346 -13.936 1.00 71.38 83 ASP A O 1
ATOM 691 N N . VAL A 1 84 ? 28.915 -4.062 -14.828 1.00 74.56 84 VAL A N 1
ATOM 692 C CA . VAL A 1 84 ? 29.218 -2.815 -14.105 1.00 74.56 84 VAL A CA 1
ATOM 693 C C . VAL A 1 84 ? 28.380 -1.664 -14.649 1.00 74.56 84 VAL A C 1
ATOM 695 O O . VAL A 1 84 ? 27.726 -0.954 -13.885 1.00 74.56 84 VAL A O 1
ATOM 698 N N . GLU A 1 85 ? 28.358 -1.503 -15.970 1.00 76.31 85 GLU A N 1
ATOM 699 C CA . GLU A 1 85 ? 27.543 -0.496 -16.652 1.00 76.31 85 GLU A CA 1
ATOM 700 C C . GLU A 1 85 ? 26.052 -0.728 -16.400 1.00 76.31 85 GLU A C 1
ATOM 702 O O . GLU A 1 85 ? 25.298 0.222 -16.181 1.00 76.31 85 GLU A O 1
ATOM 707 N N . LEU A 1 86 ? 25.621 -1.992 -16.377 1.00 69.94 86 LEU A N 1
ATOM 708 C CA . LEU A 1 86 ? 24.255 -2.375 -16.052 1.00 69.94 86 LEU A CA 1
ATOM 709 C C . LEU A 1 86 ? 23.915 -1.999 -14.607 1.00 69.94 86 LEU A C 1
ATOM 711 O O . LEU A 1 86 ? 22.885 -1.368 -14.374 1.00 69.94 86 LEU A O 1
ATOM 715 N N . PHE A 1 87 ? 24.778 -2.335 -13.644 1.00 70.25 87 PHE A N 1
ATOM 716 C CA . PHE A 1 87 ? 24.582 -1.973 -12.241 1.00 70.25 87 PHE A CA 1
ATOM 717 C C . PHE A 1 87 ? 24.512 -0.457 -12.042 1.00 70.25 87 PHE A C 1
ATOM 719 O O . PHE A 1 87 ? 23.619 0.020 -11.343 1.00 70.25 87 PHE A O 1
ATOM 726 N N . GLN A 1 88 ? 25.406 0.310 -12.670 1.00 70.94 88 GLN A N 1
ATOM 727 C CA . GLN A 1 88 ? 25.401 1.773 -12.601 1.00 70.94 88 GLN A CA 1
ATOM 728 C C . GLN A 1 88 ? 24.150 2.364 -13.251 1.00 70.94 88 GLN A C 1
ATOM 730 O O . GLN A 1 88 ? 23.481 3.193 -12.640 1.00 70.94 88 GLN A O 1
ATOM 735 N N . THR A 1 89 ? 23.788 1.896 -14.447 1.00 70.94 89 THR A N 1
ATOM 736 C CA . THR A 1 89 ? 22.608 2.371 -15.179 1.00 70.94 89 THR A CA 1
ATOM 737 C C . THR A 1 89 ? 21.336 2.086 -14.394 1.00 70.94 89 THR A C 1
ATOM 739 O O . THR A 1 89 ? 20.509 2.978 -14.221 1.00 70.94 89 THR A O 1
ATOM 742 N N . VAL A 1 90 ? 21.174 0.869 -13.871 1.00 69.50 90 VAL A N 1
ATOM 743 C CA . VAL A 1 90 ? 20.048 0.543 -12.992 1.00 69.50 90 VAL A CA 1
ATOM 744 C C . VAL A 1 90 ? 20.114 1.412 -11.741 1.00 69.50 90 VAL A C 1
ATOM 746 O O . VAL A 1 90 ? 19.125 2.044 -11.412 1.00 69.50 90 VAL A O 1
ATOM 749 N N . SER A 1 91 ? 21.264 1.554 -11.085 1.00 66.62 91 SER A N 1
ATOM 750 C CA . SER A 1 91 ? 21.357 2.352 -9.856 1.00 66.62 91 SER A CA 1
ATOM 751 C C . SER A 1 91 ? 21.067 3.842 -10.055 1.00 66.62 91 SER A C 1
ATOM 753 O O . SER A 1 91 ? 20.564 4.481 -9.141 1.00 66.62 91 SER A O 1
ATOM 755 N N . GLN A 1 92 ? 21.346 4.406 -11.224 1.00 68.12 92 GLN A N 1
ATOM 756 C CA . GLN A 1 92 ? 21.062 5.813 -11.514 1.00 68.12 92 GLN A CA 1
ATOM 757 C C . GLN A 1 92 ? 19.616 6.046 -11.961 1.00 68.12 92 GLN A C 1
ATOM 759 O O . GLN A 1 92 ? 19.065 7.114 -11.713 1.00 68.12 92 GLN A O 1
ATOM 764 N N . ASN A 1 93 ? 19.003 5.062 -12.625 1.00 66.12 93 ASN A N 1
ATOM 765 C CA . ASN A 1 93 ? 17.680 5.216 -13.234 1.00 66.12 93 ASN A CA 1
ATOM 766 C C . ASN A 1 93 ? 16.554 4.549 -12.438 1.00 66.12 93 ASN A C 1
ATOM 768 O O . ASN A 1 93 ? 15.381 4.862 -12.650 1.00 66.12 93 ASN A O 1
ATOM 772 N N . PHE A 1 94 ? 16.878 3.623 -11.534 1.00 64.44 94 PHE A N 1
ATOM 773 C CA . PHE A 1 94 ? 15.896 3.052 -10.630 1.00 64.44 94 PHE A CA 1
ATOM 774 C C . PHE A 1 94 ? 15.604 4.075 -9.543 1.00 64.44 94 PHE A C 1
ATOM 776 O O . PHE A 1 9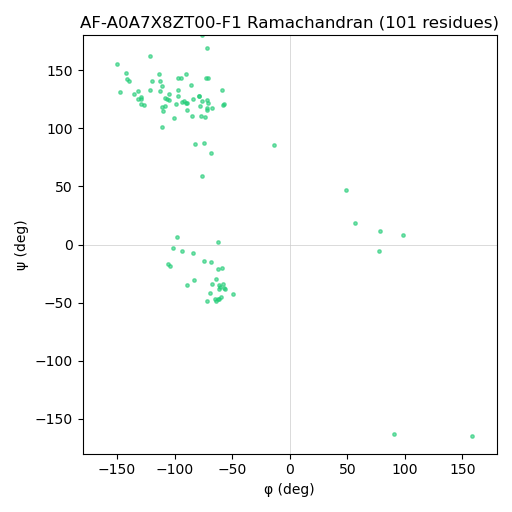4 ? 16.497 4.554 -8.846 1.00 64.44 94 PHE A O 1
ATOM 783 N N . ASN A 1 95 ? 14.331 4.427 -9.411 1.00 57.25 95 ASN A N 1
ATOM 784 C CA . ASN A 1 95 ? 13.903 5.362 -8.392 1.00 57.25 95 ASN A CA 1
ATOM 785 C C . ASN A 1 95 ? 13.926 4.619 -7.048 1.00 57.25 95 ASN A C 1
ATOM 787 O O . ASN A 1 95 ? 12.931 4.012 -6.659 1.00 57.25 95 ASN A O 1
ATOM 791 N N . TRP A 1 96 ? 15.083 4.621 -6.377 1.00 55.78 96 TRP A N 1
ATOM 792 C CA . TRP A 1 96 ? 15.372 3.850 -5.158 1.00 55.78 96 TRP A CA 1
ATOM 793 C C . TRP A 1 96 ? 14.510 4.190 -3.956 1.00 55.78 96 TRP A C 1
ATOM 795 O O . TRP A 1 96 ? 14.776 3.605 -2.913 1.00 55.78 96 TRP A O 1
ATOM 805 N N . GLY A 1 97 ? 13.542 5.112 -4.103 1.00 50.88 97 GLY A N 1
ATOM 806 C CA . GLY A 1 97 ? 12.635 5.634 -3.084 1.00 50.88 97 GLY A CA 1
ATOM 807 C C . GLY A 1 97 ? 12.657 4.776 -1.836 1.00 50.88 97 GLY A C 1
ATOM 808 O O . GLY A 1 97 ? 11.898 3.810 -1.737 1.00 50.88 97 GLY A O 1
ATOM 809 N N . PHE A 1 98 ? 13.618 5.078 -0.955 1.00 45.25 98 PHE A N 1
ATOM 810 C CA . PHE A 1 98 ? 13.781 4.345 0.281 1.00 45.25 98 PHE A CA 1
ATOM 81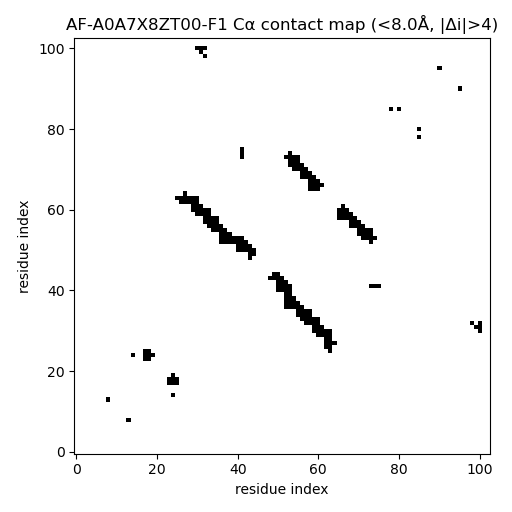1 C C . PHE A 1 98 ? 12.432 4.483 0.962 1.00 45.25 98 PHE A C 1
ATOM 813 O O . PHE A 1 98 ? 11.948 5.599 1.153 1.00 45.25 98 PHE A O 1
ATOM 820 N N . ILE A 1 99 ? 11.783 3.357 1.243 1.00 43.25 99 ILE A N 1
ATOM 821 C CA . ILE A 1 99 ? 10.564 3.340 2.041 1.00 43.25 99 ILE A CA 1
ATOM 822 C C . ILE A 1 99 ? 11.014 3.721 3.454 1.00 43.25 99 ILE 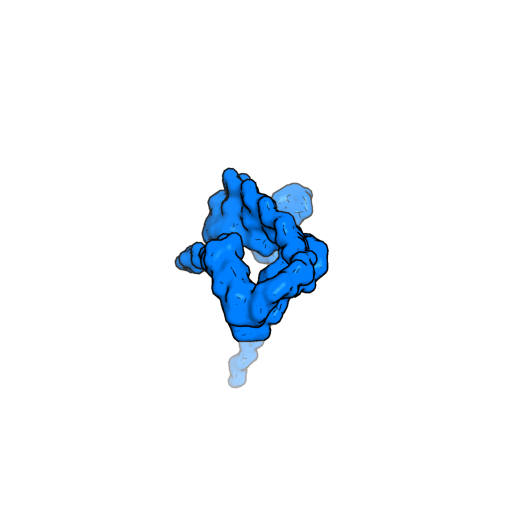A C 1
ATOM 824 O O . ILE A 1 99 ? 11.257 2.867 4.298 1.00 43.25 99 ILE A O 1
ATOM 828 N N . SER A 1 100 ? 11.233 5.012 3.691 1.00 39.06 100 SER A N 1
ATOM 829 C CA . SER A 1 100 ? 11.472 5.564 5.010 1.00 39.06 100 SER A CA 1
ATOM 830 C C . SER A 1 100 ? 10.105 5.767 5.645 1.00 39.06 100 SER A C 1
ATOM 832 O O . SER A 1 100 ? 9.492 6.825 5.517 1.00 39.06 100 SER A O 1
ATOM 834 N N . GLY A 1 101 ? 9.591 4.722 6.285 1.00 35.12 101 GLY A N 1
ATOM 835 C CA . GLY A 1 101 ? 8.623 4.920 7.352 1.00 35.12 101 GLY A CA 1
ATOM 836 C C . GLY A 1 101 ? 9.400 5.357 8.586 1.00 35.12 101 GLY A C 1
ATOM 837 O O . GLY A 1 101 ? 10.177 4.575 9.126 1.00 35.12 101 GLY A O 1
ATOM 838 N N . THR A 1 102 ? 9.246 6.608 9.007 1.00 30.14 102 THR A N 1
ATOM 839 C CA . THR A 1 102 ? 9.508 6.972 10.402 1.00 30.14 102 THR A CA 1
ATOM 840 C C . THR A 1 102 ? 8.375 6.372 11.227 1.00 30.14 102 THR A C 1
ATOM 842 O O . THR A 1 102 ? 7.214 6.689 10.965 1.00 30.14 102 THR A O 1
ATOM 845 N N . PHE A 1 103 ? 8.722 5.453 12.129 1.00 37.91 103 PHE A N 1
ATOM 846 C CA . PHE A 1 103 ? 7.807 4.849 13.100 1.00 37.91 103 PHE A CA 1
ATOM 847 C C . PHE A 1 103 ? 7.318 5.875 14.122 1.00 37.91 103 PHE A C 1
ATOM 849 O O . PHE A 1 103 ? 8.114 6.788 14.447 1.00 37.91 103 PHE A O 1
#

pLDDT: mean 80.64, std 16.29, range [30.14, 98.0]

Foldseek 3Di:
DDDDDDDDDPPCNVCVVQQDPVGDGQQLVDFFKDKDADADFPDADPPPRDTDHQKIKIFGDHSSDGPDIDIDGDDDDDDPDDPVRVVVVCVVPPPPPPRDDPD

Radius of gyration: 21.08 Å; Cα contacts (8 Å, |Δi|>4): 121; chains: 1; bounding box: 49×33×68 Å

Secondary structure (DSSP, 8-state):
----PPPP--HHHHHGGGB-TTS-B--TT--EEEEEEEEEEEEEETTTTEEEEEEEEEEEEETTEEEEEEEEE------SS-HHHHHHHHHHHS---------

Mean predicted aligned error: 10.03 Å